Protein AF-A0A645AVP9-F1 (afdb_monomer)

InterPro domains:
  IPR018540 Aspartyl-phosphate phosphatase Spo0E-like [PF09388] (9-49)
  IPR036638 Helix-loop-helix DNA-binding domain superfamily [G3DSA:4.10.280.10] (4-53)
  IPR037208 Aspartyl-phosphate phosphatase Spo0E-like superfamily [SSF140500] (6-51)

Nearest PDB structures (foldseek):
  2c0s-assembly1_A  TM=9.402E-01  e=8.280E-02  Bacillus anthracis str. Ames
  5nfd-assembly2_B  TM=9.747E-01  e=1.332E+00  Homo sapiens
  8d06-assembly2_E  TM=8.975E-01  e=4.260E+00  synthetic construct
  8d06-assembly4_K  TM=9.004E-01  e=6.277E+00  synthetic construct

Foldseek 3Di:
DVVVLVVLVVVLVVLVVVLVVCCVVPNCPDPSNVVSVVVSVVSVVVSVVVVPDDDD

Radius of gyration: 13.31 Å; Cα contacts (8 Å, |Δi|>4): 32; chains: 1; bounding box: 30×12×39 Å

Sequence (56 aa):
MWDLLRQMEETIEMLRGQMHNAADQKGRVSEEVLSLSQELDRLLNVYERLKILPKF

Organism: NCBI:txid1076179

Solvent-accessible surface area (backbone atoms only — not comparable to full-atom values): 3174 Å² total; per-residue (Å²): 110,68,68,56,53,51,53,49,50,57,48,50,54,53,50,52,51,51,29,52,54,38,24,75,74,63,35,74,82,29,70,67,22,50,51,43,49,55,52,48,52,55,50,51,56,50,51,53,54,61,70,67,52,78,92,123

Structure (mmCIF, N/CA/C/O backbone):
data_AF-A0A645AVP9-F1
#
_entry.id   AF-A0A645AVP9-F1
#
loop_
_atom_site.group_PDB
_atom_site.id
_atom_site.type_symbol
_atom_site.label_atom_id
_atom_site.label_alt_id
_atom_site.label_comp_id
_atom_site.label_asym_id
_atom_site.label_entity_id
_atom_site.label_seq_id
_atom_site.pdbx_PDB_ins_code
_atom_site.Cartn_x
_atom_site.Cartn_y
_atom_site.Cartn_z
_atom_site.occupancy
_atom_site.B_iso_or_equiv
_atom_site.auth_seq_id
_atom_site.auth_comp_id
_atom_site.auth_asym_id
_atom_site.auth_atom_id
_atom_site.pdbx_PDB_model_num
ATOM 1 N N . MET A 1 1 ? 15.672 6.317 -13.820 1.00 62.56 1 MET A N 1
ATOM 2 C CA . MET A 1 1 ? 14.830 5.097 -13.790 1.00 62.56 1 MET A CA 1
ATOM 3 C C . MET A 1 1 ? 14.997 4.335 -12.477 1.00 62.56 1 MET A C 1
ATOM 5 O O . MET A 1 1 ? 13.999 4.109 -11.814 1.00 62.56 1 MET A O 1
ATOM 9 N N . TRP A 1 2 ? 16.225 4.024 -12.045 1.00 70.38 2 TRP A N 1
ATOM 10 C CA . TRP A 1 2 ? 16.481 3.388 -10.740 1.00 70.38 2 TRP A CA 1
ATOM 11 C C . TRP A 1 2 ? 16.090 4.247 -9.534 1.00 70.38 2 TRP A C 1
ATOM 13 O O . TRP A 1 2 ? 15.453 3.736 -8.621 1.00 70.38 2 TRP A O 1
ATOM 23 N N . ASP A 1 3 ? 16.374 5.552 -9.569 1.00 85.31 3 ASP A N 1
ATOM 24 C CA . ASP A 1 3 ? 15.976 6.460 -8.482 1.00 85.31 3 ASP A CA 1
ATOM 25 C C . ASP A 1 3 ? 14.453 6.575 -8.346 1.00 85.31 3 ASP A C 1
ATOM 27 O O . ASP A 1 3 ? 13.938 6.680 -7.240 1.00 85.31 3 ASP A O 1
ATOM 31 N N . LEU A 1 4 ? 13.722 6.480 -9.464 1.00 88.12 4 LEU A N 1
ATOM 32 C CA . LEU A 1 4 ? 12.259 6.464 -9.466 1.00 88.12 4 LEU A CA 1
ATOM 33 C C . LEU A 1 4 ? 11.721 5.175 -8.835 1.00 88.12 4 LEU A C 1
ATOM 35 O O . LEU A 1 4 ? 10.845 5.243 -7.983 1.00 88.12 4 LEU A O 1
ATOM 39 N N . LEU A 1 5 ? 12.259 4.011 -9.217 1.00 91.62 5 LEU A N 1
ATOM 40 C CA . LEU A 1 5 ? 11.861 2.734 -8.614 1.00 91.62 5 LEU A CA 1
ATOM 41 C C . LEU A 1 5 ? 12.136 2.722 -7.107 1.00 91.62 5 LEU A C 1
ATOM 43 O O . LEU A 1 5 ? 11.272 2.309 -6.343 1.00 91.62 5 LEU A O 1
ATOM 47 N N . ARG A 1 6 ? 13.285 3.254 -6.680 1.00 92.19 6 ARG A N 1
ATOM 48 C CA . ARG A 1 6 ? 13.629 3.385 -5.262 1.00 92.19 6 ARG A CA 1
ATOM 49 C C . ARG A 1 6 ? 12.664 4.306 -4.508 1.00 92.19 6 ARG A C 1
ATOM 51 O O . ARG A 1 6 ? 12.175 3.939 -3.448 1.00 92.19 6 ARG A O 1
ATOM 58 N N . GLN A 1 7 ? 12.344 5.477 -5.062 1.00 93.75 7 GLN A N 1
ATOM 59 C CA . GLN A 1 7 ? 11.356 6.388 -4.463 1.00 93.75 7 GLN A CA 1
ATOM 60 C C . GLN A 1 7 ? 9.966 5.743 -4.365 1.00 93.75 7 GLN A C 1
ATOM 62 O O . GLN A 1 7 ? 9.236 5.959 -3.396 1.00 93.75 7 GLN A O 1
ATOM 67 N N . MET A 1 8 ? 9.594 4.926 -5.352 1.00 94.88 8 MET A N 1
ATOM 68 C CA . MET A 1 8 ? 8.341 4.178 -5.318 1.00 94.88 8 MET A CA 1
ATOM 69 C C . MET A 1 8 ? 8.351 3.092 -4.240 1.00 94.88 8 MET A C 1
ATOM 71 O O . MET A 1 8 ? 7.359 2.967 -3.532 1.00 94.88 8 MET A O 1
ATOM 75 N N . GLU A 1 9 ? 9.451 2.355 -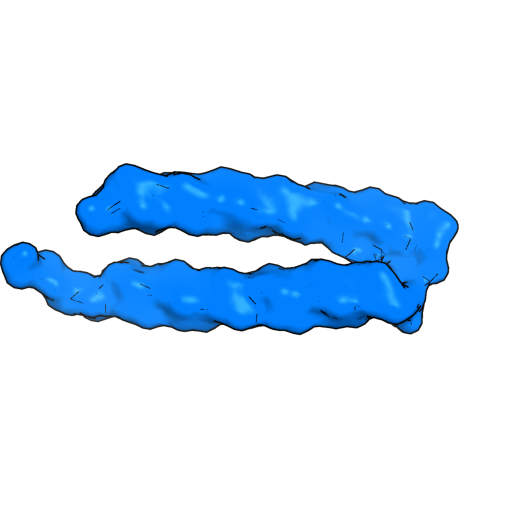4.066 1.00 95.44 9 GLU A N 1
ATOM 76 C CA . GLU A 1 9 ? 9.614 1.377 -2.976 1.00 95.44 9 GLU A CA 1
ATOM 77 C C . GLU A 1 9 ? 9.470 2.039 -1.602 1.00 95.44 9 GLU A C 1
ATOM 79 O O . GLU A 1 9 ? 8.698 1.569 -0.768 1.00 95.44 9 GLU A O 1
ATOM 84 N N . GLU A 1 10 ? 10.140 3.174 -1.388 1.00 96.81 10 GLU A N 1
ATOM 85 C CA . GLU A 1 10 ? 10.035 3.951 -0.146 1.00 96.81 10 GLU A CA 1
ATOM 86 C C . GLU A 1 10 ? 8.589 4.408 0.112 1.00 96.81 10 GLU A C 1
ATOM 88 O O . GLU A 1 10 ? 8.092 4.338 1.239 1.00 96.81 10 GLU A O 1
ATOM 93 N N . THR A 1 11 ? 7.876 4.807 -0.945 1.00 97.06 11 THR A N 1
ATOM 94 C CA . THR A 1 11 ? 6.466 5.212 -0.854 1.00 97.06 11 THR A CA 1
ATOM 95 C C . THR A 1 11 ? 5.543 4.026 -0.552 1.00 97.06 11 THR A C 1
ATOM 97 O O . THR A 1 11 ? 4.639 4.149 0.273 1.00 97.06 11 THR A O 1
ATOM 100 N N . ILE A 1 12 ? 5.784 2.862 -1.166 1.00 97.75 12 ILE A N 1
ATOM 101 C CA . ILE A 1 12 ? 5.033 1.623 -0.907 1.00 97.75 12 ILE A CA 1
ATOM 102 C C . ILE A 1 12 ? 5.171 1.218 0.563 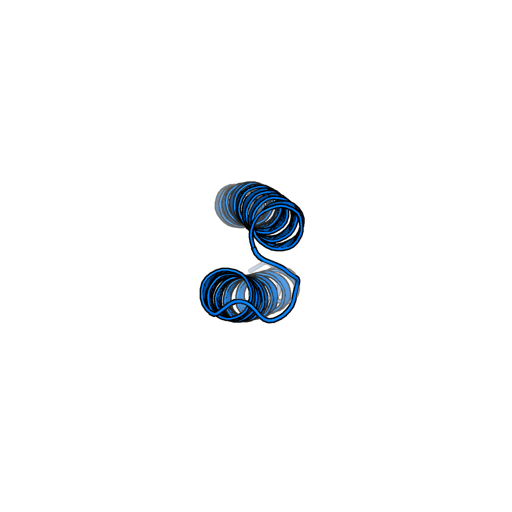1.00 97.75 12 ILE A C 1
ATOM 104 O O . ILE A 1 12 ? 4.166 0.922 1.209 1.00 97.75 12 ILE A O 1
ATOM 108 N N . GLU A 1 13 ? 6.387 1.223 1.111 1.00 97.94 13 GLU A N 1
ATOM 109 C CA . GLU A 1 13 ? 6.602 0.840 2.511 1.00 97.94 13 GLU A CA 1
ATOM 110 C C . GLU A 1 13 ? 5.974 1.844 3.486 1.00 97.94 13 GLU A C 1
ATOM 112 O O . GLU A 1 13 ? 5.365 1.444 4.482 1.00 97.94 13 GLU A O 1
ATOM 117 N N . MET A 1 14 ? 6.029 3.142 3.173 1.00 98.31 14 MET A N 1
ATOM 118 C CA . MET A 1 14 ? 5.349 4.175 3.958 1.00 98.31 14 MET A CA 1
ATOM 119 C C . MET A 1 14 ? 3.830 3.945 4.010 1.00 98.31 14 MET A C 1
ATOM 121 O O . MET A 1 14 ? 3.249 3.900 5.097 1.00 98.31 14 MET A O 1
ATOM 125 N N . LEU A 1 15 ? 3.188 3.768 2.850 1.00 98.12 15 LEU A N 1
ATOM 126 C CA . LEU A 1 15 ? 1.743 3.543 2.744 1.00 98.12 15 LEU A CA 1
ATOM 127 C C . LEU A 1 15 ? 1.321 2.222 3.401 1.00 98.12 15 LEU A C 1
ATOM 129 O O . LEU A 1 15 ? 0.286 2.166 4.066 1.00 98.12 15 LEU A O 1
ATOM 133 N N . ARG A 1 16 ? 2.141 1.168 3.293 1.00 98.06 16 ARG A N 1
ATOM 134 C CA . ARG A 1 16 ? 1.909 -0.103 3.993 1.00 98.06 16 ARG A CA 1
ATOM 135 C C . ARG A 1 16 ? 1.902 0.100 5.510 1.00 98.06 16 ARG A C 1
ATOM 137 O O . ARG A 1 16 ? 1.005 -0.402 6.187 1.00 98.06 16 ARG A O 1
ATOM 144 N N . GLY A 1 17 ? 2.854 0.870 6.037 1.00 98.25 17 GLY A N 1
ATOM 145 C CA . GLY A 1 17 ? 2.897 1.232 7.454 1.00 98.25 17 GLY A CA 1
ATOM 146 C C . GLY A 1 17 ? 1.659 2.015 7.900 1.00 98.25 17 GLY A C 1
ATOM 147 O O . GLY A 1 17 ? 1.056 1.687 8.921 1.00 98.25 17 GLY A O 1
ATOM 148 N N . GLN A 1 18 ? 1.229 3.005 7.112 1.00 98.19 18 GLN A N 1
ATOM 149 C CA . GLN A 1 18 ? 0.003 3.763 7.387 1.00 98.19 18 GLN A CA 1
ATOM 150 C C . GLN A 1 18 ? -1.237 2.863 7.397 1.00 98.19 18 GLN A C 1
ATOM 152 O O . GLN A 1 18 ? -2.052 2.960 8.311 1.00 98.19 18 GLN A O 1
ATOM 157 N N . MET A 1 19 ? -1.350 1.944 6.434 1.00 98.06 19 MET A N 1
ATOM 158 C CA . MET A 1 19 ? -2.470 1.007 6.350 1.00 98.06 19 MET A CA 1
ATOM 159 C C . MET A 1 19 ? -2.523 0.076 7.564 1.00 98.06 19 MET A C 1
A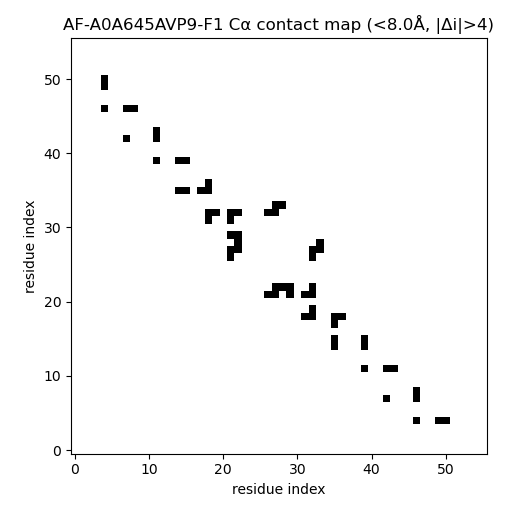TOM 161 O O . MET A 1 19 ? -3.601 -0.142 8.114 1.00 98.06 19 MET A O 1
ATOM 165 N N . HIS A 1 20 ? -1.377 -0.449 8.011 1.00 98.00 20 HIS A N 1
ATOM 166 C CA . HIS A 1 20 ? -1.309 -1.263 9.227 1.00 98.00 20 HIS A CA 1
ATOM 167 C C . HIS A 1 20 ? -1.726 -0.470 10.466 1.00 98.00 20 HIS A C 1
ATOM 169 O O . HIS A 1 20 ? -2.592 -0.923 11.210 1.00 98.00 20 HIS A O 1
ATOM 175 N N . ASN A 1 21 ? -1.204 0.747 10.632 1.00 98.12 21 ASN A N 1
ATOM 176 C CA . ASN A 1 21 ? -1.577 1.614 11.749 1.00 98.12 21 ASN A CA 1
ATOM 177 C C . ASN A 1 21 ? -3.081 1.939 11.746 1.00 98.12 21 ASN A C 1
ATOM 179 O O . ASN A 1 21 ? -3.732 1.873 12.787 1.00 98.12 21 ASN A O 1
ATOM 183 N N . ALA A 1 22 ? -3.652 2.257 10.582 1.00 97.88 22 ALA A N 1
ATOM 184 C CA . ALA A 1 22 ? -5.082 2.516 10.442 1.00 97.88 22 ALA A CA 1
ATOM 185 C C . ALA A 1 22 ? -5.919 1.258 10.730 1.00 97.88 22 ALA A C 1
ATOM 187 O O . ALA A 1 22 ? -6.954 1.342 11.390 1.00 97.88 22 ALA A O 1
ATOM 188 N N . ALA A 1 23 ? -5.459 0.079 10.301 1.00 97.94 23 ALA A N 1
ATOM 189 C CA . ALA A 1 23 ? -6.127 -1.188 10.578 1.00 97.94 23 ALA A CA 1
ATOM 190 C C . ALA A 1 23 ? -6.127 -1.532 12.07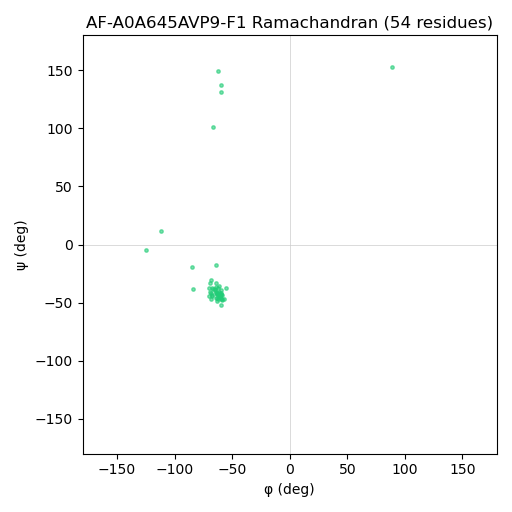2 1.00 97.94 23 ALA A C 1
ATOM 192 O O . ALA A 1 23 ? -7.148 -2.007 12.572 1.00 97.94 23 ALA A O 1
ATOM 193 N N . ASP A 1 24 ? -5.030 -1.246 12.773 1.00 98.06 24 ASP A N 1
ATOM 194 C CA . ASP A 1 24 ? -4.912 -1.456 14.217 1.00 98.06 24 ASP A CA 1
ATOM 195 C C . ASP A 1 24 ? -5.783 -0.470 15.011 1.00 98.06 24 ASP A C 1
ATOM 197 O O . ASP A 1 24 ? -6.388 -0.844 16.013 1.00 98.06 24 ASP A O 1
ATOM 201 N N . GLN A 1 25 ? -5.895 0.782 14.554 1.00 97.81 25 GLN A N 1
ATOM 202 C CA . GLN A 1 25 ? -6.650 1.829 15.256 1.00 97.81 25 GLN A CA 1
ATOM 203 C C . GLN A 1 25 ? -8.154 1.816 14.961 1.00 97.81 25 GLN A C 1
ATOM 205 O O . GLN A 1 25 ? -8.961 2.117 15.840 1.00 97.81 25 GLN A O 1
ATOM 210 N N . LYS A 1 26 ? -8.540 1.533 13.713 1.00 96.62 26 LYS A N 1
ATOM 211 C CA . LYS A 1 26 ? -9.903 1.760 13.195 1.00 96.62 26 LYS A CA 1
ATOM 212 C C . LYS A 1 26 ? -10.543 0.503 12.612 1.00 96.62 26 LYS A C 1
ATOM 214 O O . LYS A 1 26 ? -11.714 0.523 12.240 1.00 96.62 26 LYS A O 1
ATOM 219 N N . GLY A 1 27 ? -9.799 -0.598 12.552 1.00 95.62 27 GLY A N 1
ATOM 220 C CA . GLY A 1 27 ? -10.244 -1.858 11.979 1.00 95.62 27 GLY A CA 1
ATOM 221 C C . GLY A 1 27 ? -9.962 -1.966 10.480 1.00 95.62 27 GLY A C 1
ATOM 222 O O . GLY A 1 27 ? -9.920 -0.983 9.737 1.00 95.62 27 GLY A O 1
ATOM 223 N N . ARG A 1 28 ? -9.808 -3.213 10.024 1.00 93.06 28 ARG A N 1
ATOM 224 C CA . ARG A 1 28 ? -9.378 -3.580 8.659 1.00 93.06 28 ARG A CA 1
ATOM 225 C C . ARG A 1 28 ? -10.331 -3.163 7.534 1.00 93.06 28 ARG A C 1
ATOM 227 O O . ARG A 1 28 ? -9.935 -3.175 6.379 1.00 93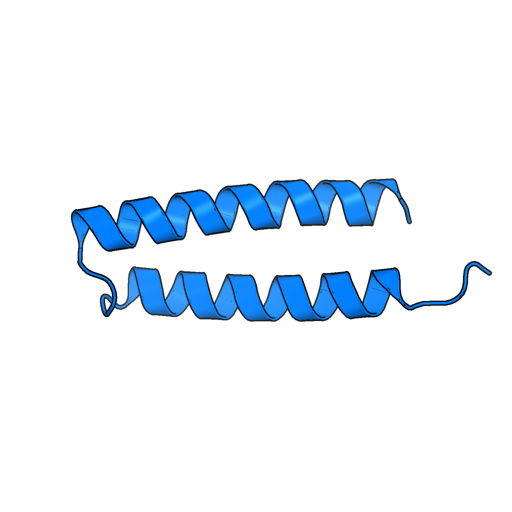.06 28 ARG A O 1
ATOM 234 N N . VAL A 1 29 ? -11.579 -2.845 7.862 1.00 95.75 29 VAL A N 1
ATOM 235 C CA . VAL A 1 29 ? -12.637 -2.456 6.908 1.00 95.75 29 VAL A CA 1
ATOM 236 C C . VAL A 1 29 ? -13.045 -0.991 7.060 1.00 95.75 29 VAL A C 1
ATOM 238 O O . VAL A 1 29 ? -14.047 -0.565 6.493 1.00 95.75 29 VAL A O 1
ATOM 241 N N . SER A 1 30 ? -12.276 -0.208 7.822 1.00 97.81 30 SER A N 1
ATOM 242 C CA . SER A 1 30 ? -12.468 1.239 7.869 1.00 97.81 30 SER A CA 1
ATOM 243 C C . SER A 1 30 ? -12.225 1.865 6.495 1.00 97.81 30 SER A C 1
ATOM 245 O O . SER A 1 30 ? -11.414 1.382 5.704 1.00 97.81 30 SER A O 1
ATOM 247 N N . GLU A 1 31 ? -12.924 2.964 6.221 1.00 97.81 31 GLU A N 1
ATOM 248 C CA . GLU A 1 31 ? -12.797 3.709 4.965 1.00 97.81 31 GLU A CA 1
ATOM 249 C C . GLU A 1 31 ? -11.345 4.124 4.683 1.00 97.81 31 GLU A C 1
ATOM 251 O O . GLU A 1 31 ? -10.877 4.024 3.553 1.00 97.81 31 GLU A O 1
ATOM 256 N N . GLU A 1 32 ? -10.599 4.496 5.723 1.00 97.12 32 GLU A N 1
ATOM 257 C CA . GLU A 1 32 ? -9.182 4.845 5.616 1.00 97.12 32 GLU A CA 1
ATOM 258 C C . GLU A 1 32 ? -8.316 3.659 5.176 1.00 97.12 32 GLU A C 1
ATOM 260 O O . GLU A 1 32 ? -7.509 3.803 4.261 1.00 97.12 32 GLU A O 1
ATOM 265 N N . VAL A 1 33 ? -8.509 2.472 5.763 1.00 98.12 33 VAL A N 1
ATOM 266 C CA . VAL A 1 33 ? -7.773 1.264 5.351 1.00 98.12 33 VAL A CA 1
ATOM 267 C C . VAL A 1 33 ? -8.126 0.874 3.920 1.00 98.12 33 VAL A C 1
ATOM 269 O O . VAL A 1 33 ? -7.237 0.517 3.149 1.00 98.12 33 VAL A O 1
ATOM 272 N N . LEU A 1 34 ? -9.403 0.978 3.542 1.00 98.06 34 LEU A N 1
ATOM 273 C CA . LEU A 1 34 ? -9.848 0.700 2.177 1.00 98.06 34 LEU A CA 1
ATOM 274 C C . LEU A 1 34 ? -9.224 1.680 1.174 1.00 98.06 34 LEU A C 1
ATOM 276 O O . LEU A 1 34 ? -8.746 1.250 0.125 1.00 98.06 34 LEU A O 1
ATOM 280 N N . SER A 1 35 ? -9.171 2.971 1.507 1.00 98.12 35 SER A N 1
ATOM 281 C CA . SER A 1 35 ? -8.526 3.992 0.675 1.00 98.12 35 SER A CA 1
ATOM 282 C C . SER A 1 35 ? -7.027 3.730 0.524 1.00 98.12 35 SER A C 1
ATOM 284 O O . SER A 1 35 ? -6.519 3.700 -0.597 1.00 98.12 35 SER A O 1
ATOM 286 N N . LEU A 1 36 ? -6.325 3.476 1.634 1.00 98.06 36 LEU A N 1
ATOM 287 C CA . LEU A 1 36 ? -4.892 3.170 1.629 1.00 98.06 36 LEU A CA 1
ATOM 288 C C . LEU A 1 36 ? -4.589 1.897 0.829 1.00 98.06 36 LEU A C 1
ATOM 290 O O . LEU A 1 36 ? -3.647 1.886 0.043 1.00 98.06 36 LEU A O 1
ATOM 294 N N . SER A 1 37 ? -5.412 0.851 0.959 1.00 97.25 37 SER A N 1
ATOM 295 C CA . SER A 1 37 ? -5.276 -0.383 0.174 1.00 97.25 37 SER A CA 1
ATOM 296 C C . SER A 1 37 ? -5.415 -0.124 -1.328 1.00 97.25 37 SER A C 1
ATOM 298 O O . SER A 1 37 ? -4.631 -0.650 -2.113 1.00 97.25 37 SER A O 1
ATOM 300 N N . G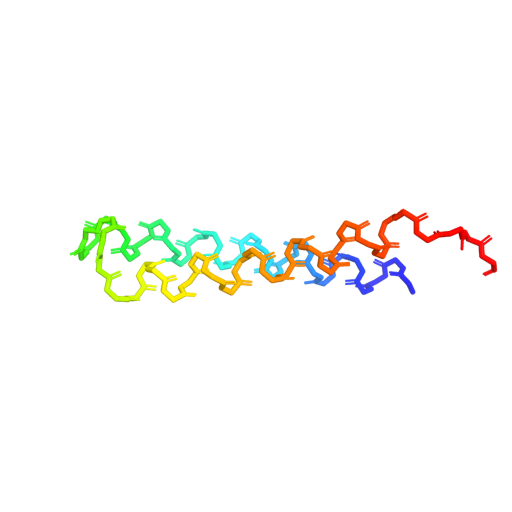LN A 1 38 ? -6.385 0.696 -1.743 1.00 97.81 38 GLN A N 1
ATOM 301 C CA . GLN A 1 38 ? -6.574 1.031 -3.157 1.00 97.81 38 GLN A CA 1
ATOM 302 C C . GLN A 1 38 ? -5.411 1.853 -3.718 1.00 97.81 38 GLN A C 1
ATOM 304 O O . GLN A 1 38 ? -5.022 1.672 -4.874 1.00 97.81 38 GLN A O 1
ATOM 309 N N . GLU A 1 39 ? -4.862 2.770 -2.925 1.00 97.75 39 GLU A N 1
ATOM 310 C CA . GLU A 1 39 ? -3.696 3.557 -3.318 1.00 97.75 39 GLU A CA 1
ATOM 311 C C . GLU A 1 39 ? -2.441 2.683 -3.432 1.00 97.75 39 GLU A C 1
ATOM 313 O O . GLU A 1 39 ? -1.731 2.758 -4.440 1.00 97.75 39 GLU A O 1
ATOM 318 N N . LEU A 1 40 ? -2.229 1.784 -2.464 1.00 97.62 40 LEU A N 1
ATOM 319 C CA . LEU A 1 40 ? -1.141 0.809 -2.479 1.00 97.62 40 LEU A CA 1
ATOM 320 C C . LEU A 1 40 ? -1.201 -0.070 -3.736 1.00 97.62 40 LEU A C 1
ATOM 322 O O . LEU A 1 40 ? -0.198 -0.215 -4.433 1.00 97.62 40 LEU A O 1
ATOM 326 N N . ASP A 1 41 ? -2.383 -0.593 -4.075 1.00 97.50 41 ASP A N 1
ATOM 327 C CA . ASP A 1 41 ? -2.591 -1.418 -5.270 1.00 97.50 41 ASP A CA 1
ATOM 328 C C . ASP A 1 41 ? -2.275 -0.655 -6.559 1.00 97.50 41 ASP A C 1
ATOM 330 O O . ASP A 1 41 ? -1.640 -1.189 -7.475 1.00 97.50 41 ASP A O 1
ATOM 334 N N . AR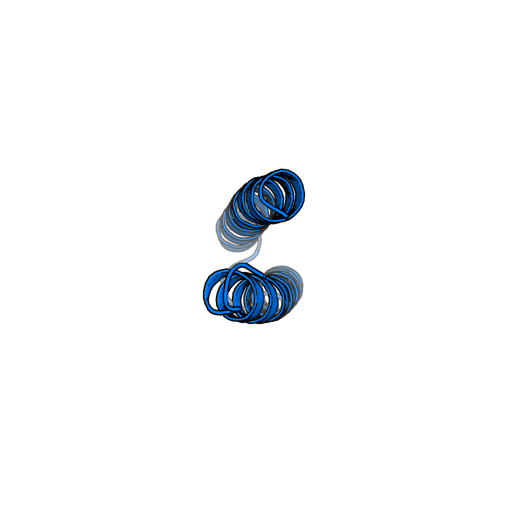G A 1 42 ? -2.689 0.614 -6.665 1.00 96.31 42 ARG A N 1
ATOM 335 C CA . ARG A 1 42 ? -2.355 1.446 -7.833 1.00 96.31 42 ARG A CA 1
ATOM 336 C C . ARG A 1 42 ? -0.847 1.628 -7.959 1.00 96.31 42 ARG A C 1
ATOM 338 O O . ARG A 1 42 ? -0.317 1.477 -9.062 1.00 96.31 42 ARG A O 1
ATOM 345 N N . LEU A 1 43 ? -0.167 1.923 -6.852 1.00 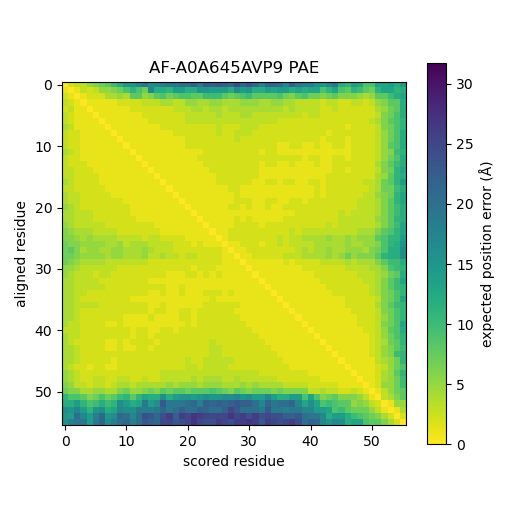96.31 43 LEU A N 1
ATOM 346 C CA . LEU A 1 43 ? 1.271 2.168 -6.841 1.00 96.31 43 LEU A CA 1
ATOM 347 C C . LEU A 1 43 ? 2.070 0.901 -7.171 1.00 96.31 43 LEU A C 1
ATOM 349 O O . LEU A 1 43 ? 2.957 0.953 -8.023 1.00 96.31 43 LEU A O 1
ATOM 353 N N . LEU A 1 44 ? 1.698 -0.242 -6.586 1.00 95.31 44 LEU A N 1
ATOM 354 C CA . LEU A 1 44 ? 2.290 -1.551 -6.879 1.00 95.31 44 LEU A CA 1
ATOM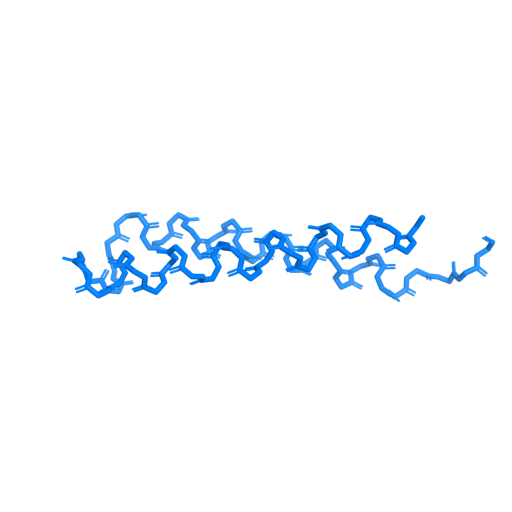 355 C C . LEU A 1 44 ? 2.145 -1.913 -8.359 1.00 95.31 44 LEU A C 1
ATOM 357 O O . LEU A 1 44 ? 3.113 -2.316 -8.999 1.00 95.31 44 LEU A O 1
ATOM 361 N N . ASN A 1 45 ? 0.968 -1.682 -8.942 1.00 95.12 45 ASN A N 1
ATOM 362 C CA . ASN A 1 45 ? 0.742 -1.926 -10.365 1.00 95.12 45 ASN A CA 1
ATOM 363 C C . ASN A 1 45 ? 1.635 -1.061 -11.268 1.00 95.12 45 ASN A C 1
ATOM 365 O O . ASN A 1 45 ? 2.077 -1.515 -12.323 1.00 95.12 45 ASN A O 1
ATOM 369 N N . VAL A 1 46 ? 1.890 0.199 -10.902 1.00 93.81 46 VAL A N 1
ATOM 370 C CA . VAL A 1 46 ? 2.819 1.059 -11.656 1.00 93.81 46 VAL A CA 1
ATOM 371 C C . VAL A 1 46 ? 4.258 0.584 -11.470 1.00 93.81 46 VAL A C 1
ATOM 373 O O . VAL A 1 46 ? 4.983 0.483 -12.457 1.00 93.81 46 VAL A O 1
ATOM 376 N N . TYR A 1 47 ? 4.653 0.258 -10.240 1.00 93.56 47 TYR A N 1
ATOM 377 C CA . TYR A 1 47 ? 5.999 -0.207 -9.918 1.00 93.56 47 TYR A CA 1
ATOM 378 C C . TYR A 1 47 ? 6.348 -1.484 -10.692 1.00 93.56 47 TYR A C 1
ATOM 380 O O . TYR A 1 47 ? 7.374 -1.530 -11.369 1.00 93.56 47 TYR A O 1
ATOM 388 N N . GLU A 1 48 ? 5.456 -2.477 -10.695 1.00 91.25 48 GLU A N 1
ATOM 389 C CA . GLU A 1 48 ? 5.660 -3.727 -11.434 1.00 91.25 48 GLU A CA 1
ATOM 390 C C . GLU A 1 48 ? 5.762 -3.488 -12.945 1.00 91.25 48 GLU A C 1
ATOM 392 O O . GLU A 1 48 ? 6.657 -4.019 -13.603 1.00 91.25 48 GLU A O 1
ATOM 397 N N . ARG A 1 49 ? 4.925 -2.607 -13.511 1.00 91.06 49 ARG A N 1
ATOM 398 C CA . ARG A 1 49 ? 5.041 -2.227 -14.929 1.00 91.06 49 ARG A CA 1
ATOM 399 C C . ARG A 1 49 ? 6.394 -1.594 -15.250 1.00 91.06 49 ARG A C 1
ATOM 401 O O . ARG A 1 49 ? 6.986 -1.931 -16.270 1.00 91.06 49 ARG A O 1
ATOM 408 N N . LEU A 1 50 ? 6.894 -0.706 -14.392 1.00 88.69 50 LEU A N 1
ATOM 409 C CA . LEU A 1 50 ? 8.191 -0.050 -14.585 1.00 88.69 50 LEU A CA 1
ATOM 410 C C . LEU A 1 50 ? 9.369 -1.016 -14.417 1.00 88.69 50 LEU A C 1
ATOM 412 O O . LEU A 1 50 ? 10.371 -0.878 -15.112 1.00 88.69 50 LEU A O 1
ATOM 416 N N . LYS A 1 51 ? 9.242 -2.009 -13.534 1.00 84.81 51 LYS A N 1
ATOM 417 C CA . LYS A 1 51 ? 10.252 -3.050 -13.309 1.00 84.81 51 LYS A CA 1
ATOM 418 C C . LYS A 1 51 ? 10.394 -4.007 -14.498 1.00 84.81 51 LYS A C 1
ATOM 420 O O . LYS A 1 51 ? 11.484 -4.523 -14.733 1.00 84.81 51 LYS A O 1
ATOM 425 N N . ILE A 1 52 ? 9.307 -4.231 -15.241 1.00 78.12 52 ILE A N 1
ATOM 426 C CA . ILE A 1 52 ? 9.258 -5.120 -16.414 1.00 78.12 52 ILE A CA 1
ATOM 427 C C . ILE A 1 52 ? 9.713 -4.410 -17.705 1.00 78.12 52 ILE A C 1
ATOM 429 O O . ILE A 1 52 ? 10.088 -5.083 -18.667 1.00 78.12 52 ILE A O 1
ATOM 433 N N . LEU A 1 53 ? 9.715 -3.070 -17.756 1.00 61.94 53 LEU A N 1
ATOM 434 C CA . LEU A 1 53 ? 10.127 -2.339 -18.959 1.00 61.94 53 LEU A CA 1
ATOM 435 C C . LEU A 1 53 ? 11.583 -2.670 -19.341 1.00 61.94 53 LEU A C 1
ATOM 437 O O . LEU A 1 53 ? 12.472 -2.604 -18.485 1.00 61.94 53 LEU A O 1
ATOM 441 N N . PRO A 1 54 ? 11.857 -3.008 -20.620 1.00 52.59 54 PRO A N 1
ATOM 442 C CA . PRO A 1 54 ? 13.215 -3.274 -21.064 1.00 52.59 54 PRO A CA 1
ATOM 443 C C . PRO A 1 54 ? 14.086 -2.041 -20.831 1.00 52.59 54 PRO A C 1
ATOM 445 O O . PRO A 1 54 ? 13.674 -0.911 -21.097 1.00 52.59 54 PRO A O 1
ATOM 448 N N . LYS A 1 55 ? 15.304 -2.271 -20.340 1.00 53.31 55 LYS A N 1
ATOM 449 C CA . LYS A 1 55 ? 16.329 -1.232 -20.238 1.00 53.31 55 LYS A CA 1
ATOM 450 C C . LYS A 1 55 ? 16.726 -0.841 -21.664 1.00 53.31 55 LYS A C 1
ATOM 452 O O . LYS A 1 55 ? 17.455 -1.596 -22.304 1.00 53.31 55 LYS A O 1
ATOM 457 N N . PHE A 1 56 ? 16.205 0.277 -22.153 1.00 46.81 56 PHE A N 1
ATOM 458 C CA . PHE A 1 56 ? 16.692 0.942 -23.360 1.00 46.81 56 PHE A CA 1
ATOM 459 C C . PHE A 1 56 ? 17.639 2.073 -22.968 1.00 46.81 56 PHE A C 1
ATOM 461 O O . PHE A 1 56 ? 17.341 2.759 -21.961 1.00 46.81 56 PHE A O 1
#

Secondary structure (DSSP, 8-state):
-HHHHHHHHHHHHHHHHHHHHHHHHH-TTSHHHHHHHHHHHHHHHHHHHHHHS---

pLDDT: mean 91.32, std 12.47, range [46.81, 98.31]

Mean predicted aligned error: 4.16 Å